Protein 8D09 (pdb70)

Structure (mmCIF, N/CA/C/O backbone):
data_8D09
#
_entry.id   8D09
#
_cell.length_a   52.829
_cell.length_b   77.894
_cell.length_c   52.798
_cell.angle_alpha   90.000
_cell.angle_beta   90.000
_cell.angle_gamma   90.000
#
_symmetry.space_group_name_H-M   'C 2 2 21'
#
loop_
_entity.id
_entity.type
_entity.pdbx_description
1 polymer HALC4_136
2 water water
#
loop_
_atom_site.group_PDB
_atom_site.id
_atom_site.type_symbol
_atom_site.label_atom_id
_atom_site.label_alt_id
_atom_site.label_comp_id
_atom_site.label_asym_id
_atom_site.label_entity_id
_atom_site.label_seq_id
_atom_site.pdbx_PDB_ins_code
_atom_site.Cartn_x
_atom_site.Cartn_y
_atom_site.Cartn_z
_atom_site.occupancy
_atom_site.B_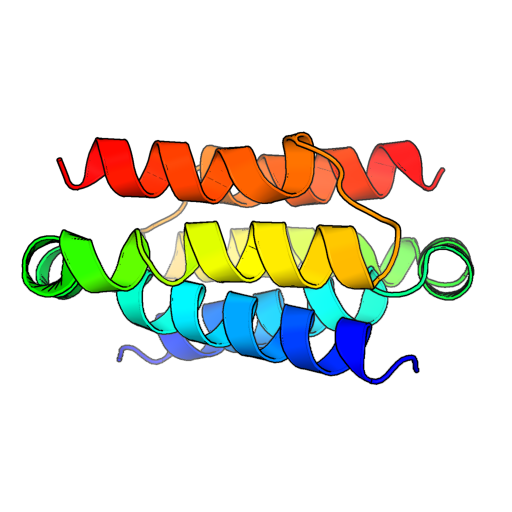iso_or_equiv
_atom_site.auth_seq_id
_atom_site.auth_comp_id
_atom_site.auth_asym_id
_atom_site.auth_atom_id
_atom_site.pdbx_PDB_model_num
ATOM 1 N N . MET A 1 4 ? 10.04211 34.16697 2.39629 1.000 66.53000 4 MET A N 1
ATOM 2 C CA . MET A 1 4 ? 8.80491 34.85491 2.83182 1.000 56.02000 4 MET A CA 1
ATOM 3 C C . MET A 1 4 ? 7.73254 34.87335 1.72722 1.000 51.35000 4 MET A C 1
ATOM 4 O O . MET A 1 4 ? 6.54036 34.76733 2.02851 1.000 52.74000 4 MET A O 1
ATOM 9 N N . SER A 1 5 ? 8.14426 35.02174 0.47150 1.000 46.38000 5 SER A N 1
ATOM 10 C CA A SER A 1 5 ? 7.17988 35.22316 -0.60197 0.410 42.53000 5 SER A CA 1
ATOM 11 C CA B SER A 1 5 ? 7.18088 35.22017 -0.60797 0.590 42.60000 5 SER A CA 1
ATOM 12 C C . SER A 1 5 ? 6.29287 33.99427 -0.73989 1.000 41.79000 5 SER A C 1
ATOM 13 O O . SER A 1 5 ? 6.77470 32.86918 -0.56699 1.000 35.07000 5 SER A O 1
ATOM 18 N N . PRO A 1 6 ? 4.99605 34.16546 -1.04256 1.000 39.46000 6 PRO A N 1
ATOM 19 C CA . PRO A 1 6 ? 4.13007 32.98157 -1.20644 1.000 36.43000 6 PRO A CA 1
ATOM 20 C C . PRO A 1 6 ? 4.64161 32.03189 -2.27547 1.000 35.49000 6 PRO A C 1
ATOM 21 O O . PRO A 1 6 ? 4.55143 30.80484 -2.11194 1.000 32.87000 6 PRO A O 1
ATOM 25 N N . TYR A 1 7 ? 5.16727 32.57323 -3.38200 1.000 33.37000 7 TYR A N 1
ATOM 26 C CA . TYR A 1 7 ? 5.77778 31.70253 -4.39794 1.000 29.80000 7 TYR A CA 1
ATOM 27 C C . TYR A 1 7 ? 6.97040 30.92925 -3.81453 1.000 32.84000 7 TYR A C 1
ATOM 28 O O . TYR A 1 7 ? 7.17950 29.74934 -4.12681 1.000 29.12000 7 TYR A O 1
ATOM 37 N N . LYS A 1 8 ? 7.75695 31.55291 -2.93388 1.000 33.42000 8 LYS A N 1
ATOM 38 C CA . LYS A 1 8 ? 8.87257 30.80964 -2.34950 1.000 31.92000 8 LYS A CA 1
ATOM 39 C C . LYS A 1 8 ? 8.38201 29.63038 -1.49817 1.000 29.67000 8 LYS A C 1
ATOM 40 O O . LYS A 1 8 ? 8.98594 28.54835 -1.51419 1.000 29.69000 8 LYS A O 1
ATOM 46 N N . LYS A 1 9 ? 7.27760 29.82321 -0.75373 1.000 31.06000 9 LYS A N 1
ATOM 47 C CA . LYS A 1 9 ? 6.70410 28.70299 0.00358 1.000 26.98000 9 LYS A CA 1
ATOM 48 C C . LYS A 1 9 ? 6.23656 27.61034 -0.94005 1.000 29.81000 9 LYS A C 1
ATOM 49 O O . LYS A 1 9 ? 6.42032 26.41723 -0.66635 1.000 26.99000 9 LYS A O 1
ATOM 55 N N . ALA A 1 10 ? 5.61622 28.00576 -2.06527 1.000 27.56000 10 ALA A N 1
ATOM 56 C CA . ALA A 1 10 ? 5.15669 26.97811 -3.02788 1.000 25.54000 10 ALA A CA 1
ATOM 57 C C . ALA A 1 10 ? 6.31601 26.23425 -3.68247 1.000 27.74000 10 ALA A C 1
ATOM 58 O O . ALA A 1 10 ? 6.22412 25.02937 -4.00893 1.000 23.35000 10 ALA A O 1
ATOM 60 N N . ILE A 1 11 ? 7.42318 26.93125 -3.90361 1.000 25.04000 11 ILE A N 1
ATOM 61 C CA . ILE A 1 11 ? 8.63941 26.26333 -4.38215 1.000 23.41000 11 ILE A CA 1
ATOM 62 C C . ILE A 1 11 ? 9.12777 25.23496 -3.37422 1.000 25.35000 11 ILE A C 1
ATOM 63 O O . ILE A 1 11 ? 9.46790 24.09306 -3.73041 1.000 26.86000 11 ILE A O 1
ATOM 68 N N . GLU A 1 12 ? 9.16808 25.60853 -2.09707 1.000 26.03000 12 GLU A N 1
ATOM 69 C CA . GLU A 1 12 ? 9.66244 24.66116 -1.08711 1.000 25.73000 12 GLU A CA 1
ATOM 70 C C . GLU A 1 12 ? 8.76629 23.41618 -0.96903 1.000 24.72000 12 GLU A C 1
ATOM 71 O O . GLU A 1 12 ? 9.24413 22.24810 -0.82215 1.000 24.17000 12 GLU A O 1
ATOM 77 N N . ILE A 1 13 ? 7.46235 23.62929 -1.04269 1.000 23.47000 13 ILE A N 1
ATOM 78 C CA . ILE A 1 13 ? 6.49227 22.52136 -1.04061 1.000 22.57000 13 ILE A CA 1
ATOM 79 C C . ILE A 1 13 ? 6.69789 21.60674 -2.23580 1.000 20.57000 13 ILE A C 1
ATOM 80 O O . ILE A 1 13 ? 6.76273 20.36869 -2.10618 1.000 24.96000 13 ILE A O 1
ATOM 85 N N . THR A 1 14 ? 6.82360 22.19013 -3.43054 1.000 21.38000 14 THR A N 1
ATOM 86 C CA . THR A 1 14 ? 7.00023 21.37053 -4.64171 1.000 22.12000 14 THR A CA 1
ATOM 87 C C . THR A 1 14 ? 8.32314 20.58742 -4.57923 1.000 23.84000 14 THR A C 1
ATOM 88 O O . THR A 1 14 ? 8.40729 19.40855 -4.98758 1.000 21.64000 14 THR A O 1
ATOM 92 N N . LYS A 1 15 ? 9.39889 21.19717 -4.06242 1.000 23.09000 15 LYS A N 1
ATOM 93 C CA . LYS A 1 15 ? 10.64378 20.42005 -3.94797 1.000 27.30000 15 LYS A CA 1
ATOM 94 C C . LYS A 1 15 ? 10.48912 19.30172 -2.92644 1.000 25.34000 15 LYS A C 1
ATOM 95 O O . LYS A 1 15 ? 11.04814 18.21474 -3.08648 1.000 26.07000 15 LYS A O 1
ATOM 101 N N . ARG A 1 16 ? 9.77153 19.56540 -1.83675 1.000 25.59000 16 ARG A N 1
ATOM 102 C CA . ARG A 1 16 ? 9.48991 18.49810 -0.87027 1.000 24.61000 16 ARG A CA 1
ATOM 103 C C . ARG A 1 16 ? 8.75519 17.33036 -1.50707 1.000 26.08000 16 ARG A C 1
ATOM 104 O O . ARG A 1 16 ? 9.10298 16.16326 -1.27427 1.000 24.19000 16 ARG A O 1
ATOM 112 N N . LEU A 1 17 ? 7.74568 17.62970 -2.32854 1.000 23.67000 17 LEU A N 1
ATOM 113 C CA . LEU A 1 17 ? 7.00299 16.58198 -3.01131 1.000 23.91000 17 LEU A CA 1
ATOM 114 C C . LEU A 1 17 ? 7.88649 15.81925 -3.99207 1.000 24.03000 17 LEU A C 1
ATOM 115 O O . LEU A 1 17 ? 7.79247 14.58229 -4.09854 1.000 26.06000 17 LEU A O 1
ATOM 120 N N . LEU A 1 18 ? 8.75994 16.52843 -4.70834 1.000 25.18000 18 LEU A N 1
ATOM 121 C CA . LEU A 1 18 ? 9.67441 15.82167 -5.60906 1.000 22.66000 18 LEU A CA 1
ATOM 122 C C . LEU A 1 18 ? 10.58689 14.86034 -4.80987 1.000 28.66000 18 LEU A C 1
ATOM 123 O O . LEU A 1 18 ? 10.77803 13.69346 -5.19615 1.000 26.50000 18 LEU A O 1
ATOM 128 N N . GLU A 1 19 ? 11.12928 15.31993 -3.66941 1.000 29.56000 19 GLU A N 1
ATOM 129 C CA . GLU A 1 19 ? 11.98776 14.43360 -2.86322 1.000 27.28000 19 GLU A CA 1
ATOM 130 C C . GLU A 1 19 ? 11.22741 13.22248 -2.37205 1.000 34.23000 19 GLU A C 1
ATOM 131 O O . GLU A 1 19 ? 11.80827 12.11241 -2.25710 1.000 31.91000 19 GLU A O 1
ATOM 137 N N . LEU A 1 20 ? 9.93522 13.41445 -2.01372 1.000 30.92000 20 LEU A N 1
ATOM 138 C CA . LEU A 1 20 ? 9.13490 12.26536 -1.59156 1.000 30.60000 20 LEU A CA 1
ATOM 139 C C . LEU A 1 20 ? 9.03547 11.25375 -2.72095 1.000 30.79000 20 LEU A C 1
ATOM 140 O O . LEU A 1 20 ? 9.26027 10.04166 -2.51223 1.000 30.01000 20 LEU A O 1
ATOM 145 N N . LEU A 1 21 ? 8.64118 11.71217 -3.91502 1.000 23.80000 21 LEU A N 1
ATOM 146 C CA . LEU A 1 21 ? 8.42572 10.74755 -5.00146 1.000 26.08000 21 LEU A CA 1
ATOM 147 C C . LEU A 1 21 ? 9.74698 10.15064 -5.51892 1.000 30.11000 21 LEU A C 1
ATOM 148 O O . LEU A 1 21 ? 9.73227 9.09085 -6.16428 1.000 29.50000 21 LEU A O 1
ATOM 153 N N . LEU A 1 22 ? 10.88492 10.84350 -5.34504 1.000 25.60000 22 LEU A N 1
ATOM 154 C CA . LEU A 1 22 ? 12.14717 10.29358 -5.83752 1.000 32.27000 22 LEU A CA 1
ATOM 155 C C . LEU A 1 22 ? 12.89552 9.48118 -4.79137 1.000 40.23000 22 LEU A C 1
ATOM 156 O O . LEU A 1 22 ? 13.94966 8.90222 -5.09697 1.000 39.77000 22 LEU A O 1
ATOM 161 N N . SER A 1 23 ? 12.43682 9.49880 -3.54762 1.000 38.85000 23 SER A N 1
ATOM 162 C CA . SER A 1 23 ? 13.19817 8.87039 -2.47140 1.000 42.40000 23 SER A CA 1
ATOM 163 C C . SER A 1 23 ? 13.42424 7.39447 -2.75877 1.000 49.65000 23 SER A C 1
ATOM 164 O O . SER A 1 23 ? 14.47100 6.83528 -2.41236 1.000 47.53000 23 SER A O 1
ATOM 167 N N . ASN A 1 24 ? 12.43454 6.74374 -3.37054 1.000 45.66000 24 ASN A N 1
ATOM 168 C CA . ASN A 1 24 ? 12.45457 5.30281 -3.60101 1.000 56.85000 24 ASN A CA 1
ATOM 169 C C . ASN A 1 24 ? 12.54040 5.06331 -5.10005 1.000 50.47000 24 ASN A C 1
ATOM 170 O O . ASN A 1 24 ? 11.57882 5.37161 -5.81248 1.000 47.96000 24 ASN A O 1
ATOM 175 N N . PRO A 1 25 ? 13.62966 4.51542 -5.63161 1.000 48.35000 25 PRO A N 1
ATOM 176 C CA . PRO A 1 25 ? 13.67647 4.33090 -7.09065 1.000 47.02000 25 PRO A CA 1
ATOM 177 C C . PRO A 1 25 ? 12.49073 3.55916 -7.62558 1.000 49.61000 25 PRO A C 1
ATOM 178 O O . PRO A 1 25 ? 12.02637 3.81856 -8.74475 1.000 42.78000 25 PRO A O 1
ATOM 182 N N . GLU A 1 26 ? 11.96822 2.61393 -6.84819 1.000 50.17000 26 GLU A N 1
ATOM 183 C CA . GLU A 1 26 ? 10.87546 1.79518 -7.36008 1.000 50.69000 26 GLU A CA 1
ATOM 184 C C . GLU A 1 26 ? 9.58357 2.60630 -7.46254 1.000 46.52000 26 GLU A C 1
ATOM 185 O O . GLU A 1 26 ? 8.83511 2.47068 -8.44000 1.000 43.49000 26 GLU A O 1
ATOM 191 N N . LEU A 1 27 ? 9.32408 3.48499 -6.48739 1.000 46.05000 27 LEU A N 1
ATOM 192 C CA . LEU A 1 27 ? 8.13118 4.32810 -6.57178 1.000 43.71000 27 LEU A CA 1
ATOM 193 C C . LEU A 1 27 ? 8.28386 5.38645 -7.65634 1.000 38.52000 27 LEU A C 1
ATOM 194 O O . LEU A 1 27 ? 7.28924 5.75173 -8.28878 1.000 33.77000 27 LEU A O 1
ATOM 199 N N . ALA A 1 28 ? 9.51601 5.89144 -7.86148 1.000 35.93000 28 ALA A N 1
ATOM 200 C CA . ALA A 1 28 ? 9.79267 6.87077 -8.90599 1.000 38.89000 28 ALA A CA 1
ATOM 201 C C . ALA A 1 28 ? 9.56041 6.29225 -10.29632 1.000 39.37000 28 ALA A C 1
ATOM 202 O O . ALA A 1 28 ? 9.01795 6.96958 -11.16740 1.000 36.56000 28 ALA A O 1
ATOM 204 N N . LYS A 1 29 ? 9.97247 5.04830 -10.53950 1.000 37.57000 29 LYS A N 1
ATOM 205 C CA . LYS A 1 29 ? 9.66917 4.47276 -11.85386 1.000 39.54000 29 LYS A CA 1
ATOM 206 C C . LYS A 1 29 ? 8.16729 4.29894 -12.08277 1.000 36.79000 29 LYS A C 1
ATOM 207 O O . LYS A 1 29 ? 7.71494 4.28836 -13.23703 1.000 39.59000 29 LYS A O 1
ATOM 213 N N . LYS A 1 30 ? 7.36568 4.20563 -11.01225 1.000 36.31000 30 LYS A N 1
ATOM 214 C CA . LYS A 1 30 ? 5.91175 4.07678 -11.15312 1.000 35.33000 30 LYS A CA 1
ATOM 215 C C . LYS A 1 30 ? 5.19191 5.41487 -11.27808 1.000 36.09000 30 LYS A C 1
ATOM 216 O O . LYS A 1 30 ? 3.97702 5.42702 -11.48076 1.000 31.33000 30 LYS A O 1
ATOM 222 N N . ASN A 1 31 ? 5.89991 6.53178 -11.14930 1.000 33.42000 31 ASN A N 1
ATOM 223 C CA . ASN A 1 31 ? 5.28096 7.84979 -11.07321 1.000 32.07000 31 ASN A CA 1
ATOM 224 C C . ASN A 1 31 ? 6.08748 8.85301 -11.88142 1.000 31.87000 31 ASN A C 1
ATOM 225 O O . ASN A 1 31 ? 6.23134 10.02487 -11.49895 1.000 27.76000 31 ASN A O 1
ATOM 230 N N . LEU A 1 32 ? 6.63009 8.40536 -13.02426 1.000 30.36000 32 LEU A N 1
ATOM 231 C CA . LEU A 1 32 ? 7.46861 9.28057 -13.83750 1.000 28.06000 32 LEU A CA 1
ATOM 232 C C . LEU A 1 32 ? 6.72297 10.51179 -14.33051 1.000 26.65000 32 LEU A C 1
ATOM 233 O O . LEU A 1 32 ? 7.30409 11.60678 -14.41381 1.000 28.53000 32 LEU A O 1
ATOM 238 N N . GLY A 1 33 ? 5.47219 10.33501 -14.73327 1.000 27.64000 33 GLY A N 1
ATOM 239 C CA . GLY A 1 33 ? 4.72556 11.46623 -15.26631 1.000 29.42000 33 GLY A CA 1
ATOM 240 C C . GLY A 1 33 ? 4.44601 12.47089 -14.17013 1.000 27.24000 33 GLY A C 1
ATOM 241 O O . GLY A 1 33 ? 4.43822 13.70596 -14.39773 1.000 25.14000 33 GLY A O 1
ATOM 242 N N . GLY A 1 34 ? 4.21929 11.97949 -12.95643 1.000 26.63000 34 GLY A N 1
ATOM 243 C CA . GLY A 1 34 ? 4.03072 12.92513 -11.83622 1.000 36.05000 34 GLY A CA 1
ATOM 244 C C . GLY A 1 34 ? 5.28857 13.70792 -11.46124 1.000 26.28000 34 GLY A C 1
ATOM 245 O O . GLY A 1 34 ? 5.23246 14.91382 -11.13787 1.000 26.21000 34 GLY A O 1
ATOM 246 N N . ILE A 1 35 ? 6.44449 13.02783 -11.41182 1.000 21.64000 35 ILE A 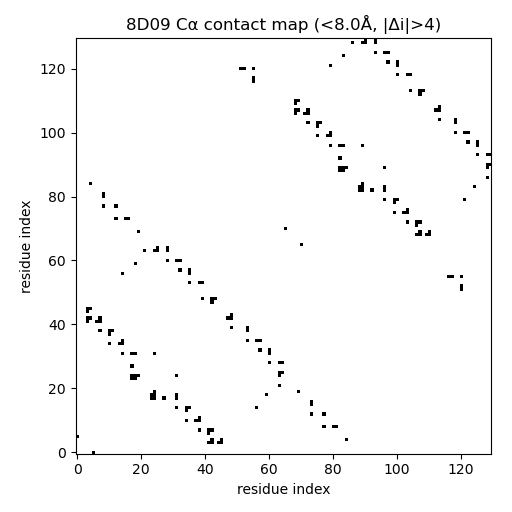N 1
ATOM 247 C CA . ILE A 1 35 ? 7.72243 13.72368 -11.22087 1.000 21.94000 35 ILE A CA 1
ATOM 248 C C . ILE A 1 35 ? 7.92513 14.76004 -12.32841 1.000 22.61000 35 ILE A C 1
ATOM 249 O O . ILE A 1 35 ? 8.37206 15.90592 -12.07277 1.000 24.50000 35 ILE A O 1
ATOM 254 N N . ALA A 1 36 ? 7.60280 14.39148 -13.57371 1.000 21.07000 36 ALA A N 1
ATOM 255 C CA . ALA A 1 36 ? 7.84148 15.37582 -14.65525 1.000 20.15000 36 ALA A CA 1
ATOM 256 C C . ALA A 1 36 ? 6.94245 16.57182 -14.45735 1.000 21.83000 36 ALA A C 1
ATOM 257 O O . ALA A 1 36 ? 7.34367 17.71688 -14.72474 1.000 21.19000 36 ALA A O 1
ATOM 259 N N . THR A 1 37 ? 5.67124 16.33779 -14.11815 1.000 21.23000 37 THR A N 1
ATOM 260 C CA A THR A 1 37 ? 4.75724 17.47580 -13.98528 0.480 20.90000 37 THR A CA 1
ATOM 261 C CA B THR A 1 37 ? 4.75825 17.47881 -13.99628 0.520 21.34000 37 THR A CA 1
ATOM 262 C C . THR A 1 37 ? 5.15865 18.37039 -12.83376 1.000 23.34000 37 THR A C 1
ATOM 263 O O . THR A 1 37 ? 5.08681 19.59044 -12.96839 1.000 22.69000 37 THR A O 1
ATOM 270 N N . LEU A 1 38 ? 5.68699 17.78799 -11.73965 1.000 20.44000 38 LEU A N 1
ATOM 271 C CA . LEU A 1 38 ? 6.23143 18.57859 -10.64008 1.000 20.69000 38 LEU A CA 1
ATOM 272 C C . LEU A 1 38 ? 7.44273 19.38665 -11.07213 1.000 18.57000 38 LEU A C 1
ATOM 273 O O . LEU A 1 38 ? 7.58357 20.54250 -10.65166 1.000 22.09000 38 LEU A O 1
ATOM 278 N N . ILE A 1 39 ? 8.33417 18.82188 -11.92581 1.000 17.79000 39 ILE A N 1
ATOM 279 C CA . ILE A 1 39 ? 9.46448 19.63996 -12.38790 1.000 22.82000 39 ILE A CA 1
ATOM 280 C C . ILE A 1 39 ? 8.95104 20.81228 -13.23980 1.000 20.94000 39 ILE A C 1
ATOM 281 O O . ILE A 1 39 ? 9.37202 22.00019 -13.06217 1.000 19.50000 39 ILE A O 1
ATOM 286 N N . SER A 1 40 ? 7.98755 20.53165 -14.16244 1.000 20.02000 40 SER A N 1
ATOM 287 C CA . SER A 1 40 ? 7.37603 21.67993 -14.88940 1.000 22.08000 40 SER A CA 1
ATOM 288 C C . SER A 1 40 ? 6.80157 22.75065 -13.93736 1.000 23.02000 40 SER A C 1
ATOM 289 O O . SER A 1 40 ? 7.09472 23.96368 -14.06979 1.000 24.08000 40 SER A O 1
ATOM 292 N N . LEU A 1 41 ? 6.00798 22.32037 -12.94196 1.000 19.31000 41 LEU A N 1
ATOM 293 C CA . LEU A 1 41 ? 5.43850 23.27409 -11.97896 1.000 20.13000 41 LEU A CA 1
ATOM 294 C C . LEU A 1 41 ? 6.49312 24.04876 -11.21710 1.000 24.06000 41 LEU A C 1
ATOM 295 O O . LEU A 1 41 ? 6.32205 25.24069 -10.95480 1.000 24.28000 41 LEU A O 1
ATOM 300 N N . LEU A 1 42 ? 7.54682 23.38454 -10.76673 1.000 22.81000 42 LEU A N 1
ATOM 301 C CA . LEU A 1 42 ? 8.66450 24.07525 -10.11787 1.000 22.27000 42 LEU A CA 1
ATOM 302 C C . LEU A 1 42 ? 9.21008 25.17651 -11.00919 1.000 26.25000 42 LEU A C 1
ATOM 303 O O . LEU A 1 42 ? 9.43590 26.31835 -10.56168 1.000 25.24000 42 LEU A O 1
ATOM 308 N N . ALA A 1 43 ? 9.36478 24.88393 -12.28920 1.000 23.47000 43 ALA A N 1
ATOM 309 C CA . ALA A 1 43 ? 9.82137 25.91821 -13.21360 1.000 25.63000 43 ALA A CA 1
ATOM 310 C C . ALA A 1 43 ? 8.80054 27.04433 -13.38280 1.000 24.72000 43 ALA A C 1
ATOM 311 O O . ALA A 1 43 ? 9.16763 28.23631 -13.39419 1.000 27.47000 43 ALA A O 1
ATOM 313 N N . LEU A 1 44 ? 7.52762 26.71048 -13.56363 1.000 23.81000 44 LEU A N 1
ATOM 314 C CA . LEU A 1 44 ? 6.46875 27.73859 -13.67688 1.000 22.26000 44 LEU A CA 1
ATOM 315 C C . LEU A 1 44 ? 6.43812 28.65318 -12.45059 1.000 26.34000 44 LEU A C 1
ATOM 316 O O . LEU A 1 44 ? 6.44526 29.90121 -12.55317 1.000 27.32000 44 LEU A O 1
ATOM 321 N N . ILE A 1 45 ? 6.39542 28.04779 -11.27082 1.000 24.64000 45 ILE A N 1
ATOM 322 C CA . ILE A 1 45 ? 6.29778 28.83239 -10.05361 1.000 27.94000 45 ILE A CA 1
ATOM 323 C C . ILE A 1 45 ? 7.53175 29.71125 -9.90262 1.000 26.28000 45 ILE A C 1
ATOM 324 O O . ILE A 1 45 ? 7.45754 30.83408 -9.38029 1.000 30.45000 45 ILE A O 1
ATOM 329 N N . SER A 1 46 ? 8.69593 29.18930 -10.28314 1.000 25.18000 46 SER A N 1
ATOM 330 C CA . SER A 1 46 ? 9.92594 29.97119 -10.19318 1.000 26.76000 46 SER A CA 1
ATOM 331 C C . SER A 1 46 ? 9.86854 31.18350 -11.11081 1.000 30.49000 46 SER A C 1
ATOM 332 O O . SER A 1 46 ? 10.35642 32.27436 -10.77017 1.000 33.03000 46 SER A O 1
ATOM 335 N N . ALA A 1 47 ? 9.33719 30.98594 -12.30318 1.000 26.44000 47 ALA A N 1
ATOM 336 C CA . ALA A 1 47 ? 9.17980 32.09126 -13.24790 1.000 32.54000 47 ALA A CA 1
ATOM 337 C C . ALA A 1 47 ? 8.16860 33.12417 -12.76212 1.000 35.85000 47 ALA A C 1
ATOM 338 O O . ALA A 1 47 ? 8.31084 34.32326 -13.05064 1.000 34.51000 47 ALA A O 1
ATOM 340 N N . LEU A 1 48 ? 7.10919 32.67702 -12.09487 1.000 30.64000 48 LEU A N 1
ATOM 341 C CA . LEU A 1 48 ? 6.18390 33.62587 -11.46807 1.000 33.16000 48 LEU A CA 1
ATOM 342 C C . LEU A 1 48 ? 6.87032 34.41345 -10.34642 1.000 34.29000 48 LEU A C 1
ATOM 343 O O . LEU A 1 48 ? 6.55727 35.59439 -10.12720 1.000 35.90000 48 LEU A O 1
ATOM 348 N N . ASP A 1 49 ? 7.77586 33.78514 -9.61312 1.000 35.89000 49 ASP A N 1
ATOM 349 C CA . ASP A 1 49 ? 8.50330 34.44073 -8.53149 1.000 34.22000 49 ASP A CA 1
ATOM 350 C C . ASP A 1 49 ? 9.63165 35.32283 -9.05156 1.000 41.20000 49 ASP A C 1
ATOM 351 O O . ASP A 1 49 ? 10.26924 35.99552 -8.24397 1.000 41.41000 49 ASP A O 1
ATOM 356 N N . GLY A 1 50 ? 9.90439 35.29725 -10.36041 1.000 36.97000 50 GLY A N 1
ATOM 357 C CA . GLY A 1 50 ? 10.93779 36.08839 -10.98057 1.000 44.96000 50 GLY A CA 1
ATOM 358 C C . GLY A 1 50 ? 12.28578 35.40732 -11.04703 1.000 50.21000 50 GLY A C 1
ATOM 359 O O . GLY A 1 50 ? 13.12027 35.79454 -11.87343 1.000 62.83000 50 GLY A O 1
ATOM 360 N N . THR A 1 51 ? 12.51123 34.40902 -10.18724 1.000 50.07000 51 THR A N 1
ATOM 361 C CA . THR A 1 51 ? 13.79808 33.76487 -9.99173 1.000 57.15000 51 THR A CA 1
ATOM 362 C C . THR A 1 51 ? 13.75731 32.35306 -10.56523 1.000 44.34000 51 THR A C 1
ATOM 363 O O . THR A 1 51 ? 13.33186 31.42086 -9.87678 1.000 62.61000 51 THR A O 1
ATOM 367 N N . LEU A 1 52 ? 14.22299 32.16844 -11.79702 1.000 44.49000 52 LEU A N 1
ATOM 368 C CA . LEU A 1 52 ? 14.42217 30.80459 -12.28337 1.000 42.19000 52 LEU A CA 1
ATOM 369 C C . LEU A 1 52 ? 15.87938 30.64762 -12.66860 1.000 44.58000 52 LEU A C 1
ATOM 370 O O . LEU A 1 52 ? 16.32198 31.21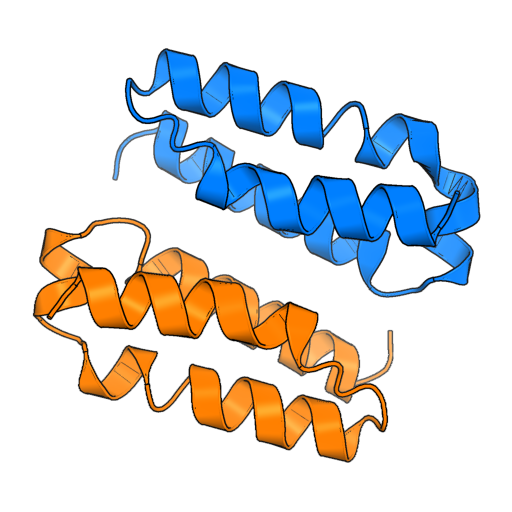993 -13.66416 1.000 45.18000 52 LEU A O 1
ATOM 375 N N . ASP A 1 53 ? 16.61090 29.83832 -11.91246 1.000 41.30000 53 ASP A N 1
ATOM 376 C CA . ASP A 1 53 ? 17.96808 29.44635 -12.27282 1.000 44.92000 53 ASP A CA 1
ATOM 377 C C . ASP A 1 53 ? 17.92626 28.00852 -12.77233 1.000 44.38000 53 ASP A C 1
ATOM 378 O O . ASP A 1 53 ? 17.57777 27.11529 -12.01282 1.000 42.25000 53 ASP A O 1
ATOM 383 N N . GLU A 1 54 ? 18.28496 27.79592 -14.04320 1.000 46.84000 54 GLU A N 1
ATOM 384 C CA . GLU A 1 54 ? 18.26817 26.43310 -14.57566 1.000 50.34000 54 GLU A CA 1
ATOM 385 C C . GLU A 1 54 ? 18.95357 25.44974 -13.62360 1.000 48.03000 54 GLU A C 1
ATOM 386 O O . GLU A 1 54 ? 18.57045 24.27574 -13.53921 1.000 43.53000 54 GLU A O 1
ATOM 392 N N . LYS A 1 55 ? 20.03422 25.88844 -12.95285 1.000 48.65000 55 LYS A N 1
ATOM 393 C CA . LYS A 1 55 ? 20.80968 24.98810 -12.09171 1.000 51.92000 55 LYS A CA 1
ATOM 394 C C . LYS A 1 55 ? 19.98599 24.45077 -10.93836 1.000 48.15000 55 LYS A C 1
ATOM 395 O O . LYS A 1 55 ? 20.40158 23.45954 -10.32045 1.000 44.46000 55 LYS A O 1
ATOM 401 N N . ASP A 1 56 ? 18.85484 25.09373 -10.60478 1.000 47.62000 56 ASP A N 1
ATOM 402 C CA . ASP A 1 56 ? 17.95522 24.62644 -9.55744 1.000 45.58000 56 ASP A CA 1
ATOM 403 C C . ASP A 1 56 ? 17.00542 23.54167 -10.04334 1.000 40.67000 56 ASP A C 1
ATOM 404 O O . ASP A 1 56 ? 16.31691 22.91444 -9.21494 1.000 41.98000 56 ASP A O 1
ATOM 409 N N . ILE A 1 57 ? 16.87615 23.37612 -11.35747 1.000 36.43000 57 ILE A N 1
ATOM 410 C CA . ILE A 1 57 ? 15.95541 22.38437 -11.92232 1.000 29.81000 57 ILE A CA 1
ATOM 411 C C . ILE A 1 57 ? 16.69259 21.13948 -12.39732 1.000 32.50000 57 ILE A C 1
ATOM 412 O O . ILE A 1 57 ? 16.17844 20.01347 -12.27099 1.000 29.16000 57 ILE A O 1
ATOM 417 N N . GLU A 1 58 ? 17.87594 21.34660 -12.98259 1.000 31.69000 58 GLU A N 1
ATOM 418 C CA . GLU A 1 58 ? 18.58725 20.26478 -13.66755 1.000 28.34000 58 GLU A CA 1
ATOM 419 C C . GLU A 1 58 ? 18.80868 19.03047 -12.80884 1.000 30.01000 58 GLU A C 1
ATOM 420 O O . GLU A 1 58 ? 18.55589 17.91466 -13.31035 1.000 29.53000 58 GLU A O 1
ATOM 426 N N . PRO A 1 59 ? 19.16197 19.13802 -11.52760 1.000 31.10000 59 PRO A N 1
ATOM 427 C CA . PRO A 1 59 ? 19.35844 17.90174 -10.72990 1.000 28.75000 59 PRO A CA 1
ATOM 428 C C . PRO A 1 59 ? 18.15740 16.97484 -10.78589 1.000 27.53000 59 PRO A C 1
ATOM 429 O O . PRO A 1 59 ? 18.32743 15.75089 -10.97120 1.000 32.53000 59 PRO A O 1
ATOM 433 N N . TYR A 1 60 ? 16.93339 17.54389 -10.69039 1.000 24.69000 60 TYR A N 1
ATOM 434 C CA . TYR A 1 60 ? 15.71437 16.73999 -10.74835 1.000 23.00000 60 TYR A CA 1
ATOM 435 C C . TYR A 1 60 ? 15.51509 16.10946 -12.11067 1.000 25.56000 60 TYR A C 1
ATOM 436 O O . TYR A 1 60 ? 15.05208 14.95553 -12.21932 1.000 27.23000 60 TYR A O 1
ATOM 445 N N . ILE A 1 61 ? 15.85974 16.86179 -13.17422 1.000 24.70000 61 ILE A N 1
ATOM 446 C CA . ILE A 1 61 ? 15.72546 16.31525 -14.50648 1.000 26.50000 61 ILE A CA 1
ATOM 447 C C . ILE A 1 61 ? 16.67947 15.13224 -14.66334 1.000 29.18000 61 ILE A C 1
ATOM 448 O O . ILE A 1 61 ? 16.28067 14.04742 -15.13993 1.000 29.09000 61 ILE A O 1
ATOM 453 N N . LYS A 1 62 ? 17.92620 15.26599 -14.17359 1.000 27.65000 62 LYS A N 1
ATOM 454 C CA . LYS A 1 62 ? 18.81322 14.10599 -14.34948 1.000 30.96000 62 LYS A CA 1
ATOM 455 C C . LYS A 1 62 ? 18.31167 12.93474 -13.50516 1.000 35.07000 62 LYS A C 1
ATOM 456 O O . LYS A 1 62 ? 18.34585 11.77589 -13.96352 1.000 34.33000 62 LYS A O 1
ATOM 462 N N . LYS A 1 63 ? 17.75002 13.20838 -12.32138 1.000 32.84000 63 LYS A N 1
ATOM 463 C CA . LYS A 1 63 ? 17.23549 12.10115 -11.51804 1.000 32.73000 63 LYS A CA 1
ATOM 464 C C . LYS A 1 63 ? 16.09087 11.40347 -12.26492 1.000 35.96000 63 LYS A C 1
ATOM 465 O O . LYS A 1 63 ? 16.02582 10.16550 -12.33037 1.000 37.36000 63 LYS A O 1
ATOM 471 N N . LEU A 1 64 ? 15.20727 12.19174 -12.89216 1.000 32.01000 64 LEU A N 1
ATOM 472 C CA . LEU A 1 64 ? 14.14070 11.60909 -13.71295 1.000 31.64000 64 LEU A CA 1
ATOM 473 C C . LEU A 1 64 ? 14.72027 10.74742 -14.82491 1.000 33.89000 64 LEU A C 1
ATOM 474 O O . LEU A 1 64 ? 14.26531 9.60852 -15.04255 1.000 36.81000 64 LEU A O 1
ATOM 479 N N . GLU A 1 65 ? 15.73171 11.27959 -15.53817 1.000 35.86000 65 GLU A N 1
ATOM 480 C CA . GLU A 1 65 ? 16.30328 10.51593 -16.64710 1.000 36.98000 65 GLU A CA 1
ATOM 481 C C . GLU A 1 65 ? 16.86790 9.19772 -16.13022 1.000 40.73000 65 GLU A C 1
ATOM 482 O O . GLU A 1 65 ? 16.84924 8.18396 -16.84357 1.000 43.94000 65 GLU A O 1
ATOM 488 N N . GLU A 1 66 ? 17.35620 9.20026 -14.88095 1.000 41.57000 66 GLU A N 1
ATOM 489 C CA . GLU A 1 66 ? 17.90878 7.98303 -14.28804 1.000 47.47000 66 GLU A CA 1
ATOM 490 C C . GLU A 1 66 ? 16.82765 6.91707 -14.18301 1.000 45.78000 66 GLU A C 1
ATOM 491 O O . GLU A 1 66 ? 17.04876 5.75017 -14.52527 1.000 49.74000 66 GLU A O 1
ATOM 497 N N . SER A 1 67 ? 15.63142 7.30799 -13.72155 1.000 44.05000 67 SER A N 1
ATOM 498 C CA . SER A 1 67 ? 14.52227 6.36602 -13.57649 1.000 45.39000 67 SER A CA 1
ATOM 499 C C . SER A 1 67 ? 13.86700 6.03650 -14.90597 1.000 49.89000 67 SER A C 1
ATOM 500 O O . SER A 1 67 ? 13.03996 5.12457 -14.95075 1.000 52.75000 67 SER A O 1
ATOM 503 N N . LEU A 1 68 ? 14.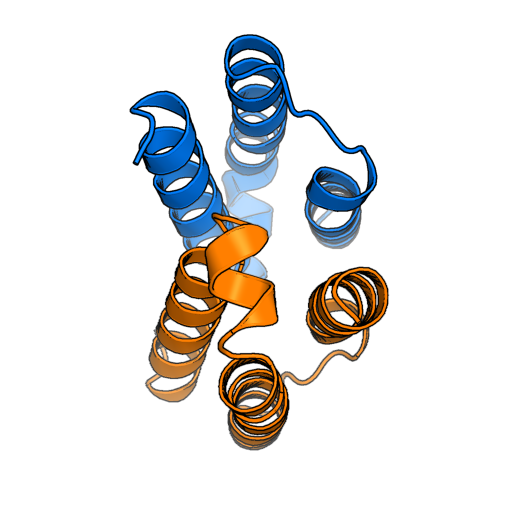22765 6.75084 -15.96953 1.000 44.28000 68 LEU A N 1
ATOM 504 C CA . LEU A 1 68 ? 13.91942 6.46933 -17.38080 1.000 52.32000 68 LEU A CA 1
ATOM 505 C C . LEU A 1 68 ? 12.66472 7.20656 -17.82026 1.000 59.20000 68 LEU A C 1
ATOM 506 O O . LEU A 1 68 ? 12.73503 8.35370 -18.23684 1.000 51.64000 68 LEU A O 1
ATOM 511 N N . MET B 1 4 ? 9.56424 3.66151 4.12836 1.000 74.12000 4 MET B N 1
ATOM 512 C CA . MET B 1 4 ? 10.34275 4.82469 4.52978 1.000 63.95000 4 MET B CA 1
ATOM 513 C C . MET B 1 4 ? 11.29325 4.47591 5.63928 1.000 52.12000 4 MET B C 1
ATOM 514 O O . MET B 1 4 ? 10.93765 4.49982 6.77309 1.000 57.32000 4 MET B O 1
ATOM 519 N N . SER B 1 5 ? 12.51351 4.14720 5.30392 1.000 50.41000 5 SER B N 1
ATOM 520 C CA . SER B 1 5 ? 13.48406 3.79443 6.32442 1.000 44.98000 5 SER B CA 1
ATOM 521 C C . SER B 1 5 ? 13.79632 5.02449 7.16360 1.000 41.10000 5 SER B C 1
ATOM 522 O O . SER B 1 5 ? 13.66430 6.15747 6.68854 1.000 38.73000 5 SER B O 1
ATOM 525 N N . PRO B 1 6 ? 14.14470 4.83557 8.43978 1.000 43.31000 6 PRO B N 1
ATOM 526 C CA . PRO B 1 6 ? 14.44997 6.01163 9.27695 1.000 38.46000 6 PRO B CA 1
ATOM 527 C C . PRO B 1 6 ? 15.50007 6.92689 8.68251 1.000 36.02000 6 PRO B C 1
ATOM 528 O O . PRO B 1 6 ? 15.38369 8.15386 8.83946 1.000 30.55000 6 PRO B O 1
ATOM 532 N N . TYR B 1 7 ? 16.55153 6.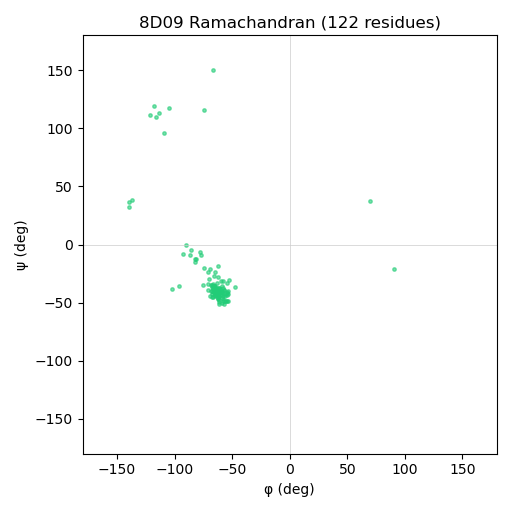36015 8.07206 1.000 34.66000 7 TYR B N 1
ATOM 533 C CA . TYR B 1 7 ? 17.58064 7.19740 7.46661 1.000 29.86000 7 TYR B CA 1
ATOM 534 C C . TYR B 1 7 ? 16.99106 7.99026 6.30930 1.000 34.20000 7 TYR B C 1
ATOM 535 O O . TYR B 1 7 ? 17.31988 9.16434 6.12649 1.000 28.18000 7 TYR B O 1
ATOM 544 N N . LYS B 1 8 ? 16.10462 7.37706 5.52083 1.000 31.87000 8 LYS B N 1
ATOM 545 C CA . LYS B 1 8 ? 15.48204 8.09492 4.40451 1.000 31.75000 8 LYS B CA 1
ATOM 546 C C . LYS B 1 8 ? 14.65549 9.28672 4.91808 1.000 29.11000 8 LYS B C 1
ATOM 547 O O . LYS B 1 8 ? 14.72252 10.39674 4.34113 1.000 29.30000 8 LYS B O 1
ATOM 553 N N . LYS B 1 9 ? 13.93393 9.10354 6.05370 1.000 29.46000 9 LYS B N 1
ATOM 554 C CA . LYS B 1 9 ? 13.19535 10.23236 6.64332 1.000 29.69000 9 LYS B CA 1
ATOM 555 C C . LYS B 1 9 ? 14.15287 11.33458 7.06284 1.000 29.45000 9 LYS B C 1
ATOM 556 O O . LYS B 1 9 ? 13.85867 12.53151 6.89069 1.000 26.96000 9 LYS B O 1
ATOM 562 N N . ALA B 1 10 ? 15.30664 10.94285 7.66744 1.000 24.52000 10 ALA B N 1
ATOM 563 C CA . ALA B 1 10 ? 16.29017 11.94708 8.10497 1.000 21.65000 10 ALA B CA 1
ATOM 564 C C . ALA B 1 10 ? 16.89262 12.67824 6.92429 1.000 26.69000 10 ALA B C 1
ATOM 565 O O . ALA B 1 10 ? 17.16430 13.88730 6.99044 1.000 24.28000 10 ALA B O 1
ATOM 567 N N . ILE B 1 11 ? 17.09837 11.97729 5.80939 1.000 25.81000 11 ILE B N 1
ATOM 568 C CA . ILE B 1 11 ? 17.56786 12.65342 4.58764 1.000 21.10000 11 ILE B CA 1
ATOM 569 C C . ILE B 1 11 ? 16.54786 13.67918 4.12312 1.000 24.35000 11 ILE B C 1
ATOM 570 O O . ILE B 1 11 ? 16.90582 14.78627 3.68631 1.000 28.00000 11 ILE B O 1
ATOM 575 N N . GLU B 1 12 ? 15.27897 13.29287 4.08145 1.000 24.51000 12 GLU B N 1
ATOM 576 C CA . GLU B 1 12 ? 14.28199 14.25264 3.60193 1.000 25.85000 12 GLU B CA 1
ATOM 577 C C . GLU B 1 12 ? 14.21423 15.48662 4.48390 1.000 25.94000 12 GLU B C 1
ATOM 578 O O . GLU B 1 12 ? 14.08422 16.63559 3.98284 1.000 24.33000 12 GLU B O 1
ATOM 584 N N . ILE B 1 13 ? 14.23059 15.27961 5.79991 1.000 23.87000 13 ILE B N 1
ATOM 585 C CA . ILE B 1 13 ? 14.24283 16.40361 6.73993 1.000 21.71000 13 ILE B CA 1
ATOM 586 C C . ILE B 1 13 ? 15.45075 17.29890 6.48457 1.000 20.87000 13 ILE B C 1
ATOM 587 O O . ILE B 1 13 ? 15.33448 18.53387 6.42552 1.000 24.30000 13 ILE B O 1
ATOM 592 N N . THR B 1 14 ? 16.65095 16.71218 6.36420 1.000 21.53000 14 THR B N 1
ATOM 593 C CA . THR B 1 14 ? 17.86783 17.53847 6.21884 1.000 18.84000 14 THR B CA 1
ATOM 594 C C . THR B 1 14 ? 17.81033 18.32647 4.90782 1.000 22.88000 14 THR B C 1
ATOM 595 O O . THR B 1 14 ? 18.19908 19.51057 4.84703 1.000 21.32000 14 THR B O 1
ATOM 599 N N . LYS B 1 15 ? 17.27904 17.70135 3.83953 1.000 23.62000 15 LYS B N 1
ATOM 600 C CA . LY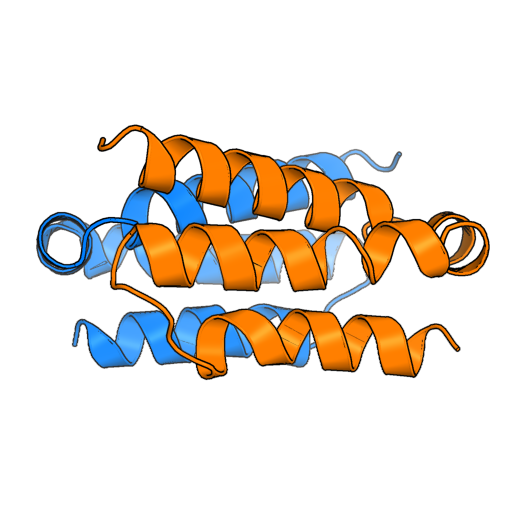S B 1 15 ? 17.10953 18.44132 2.58445 1.000 27.19000 15 LYS B CA 1
ATOM 601 C C . LYS B 1 15 ? 16.09119 19.55108 2.71492 1.000 24.73000 15 LYS B C 1
ATOM 602 O O . LYS B 1 15 ? 16.28922 20.63613 2.16604 1.000 25.89000 15 LYS B O 1
ATOM 608 N N . ARG B 1 16 ? 14.97788 19.30081 3.42134 1.000 26.21000 16 ARG B N 1
ATOM 609 C CA . ARG B 1 16 ? 14.04647 20.39858 3.70986 1.000 24.61000 16 ARG B CA 1
ATOM 610 C C . ARG B 1 16 ? 14.74681 21.55474 4.43323 1.000 24.93000 16 ARG B C 1
ATOM 611 O O . ARG B 1 16 ? 14.48267 22.74868 4.16310 1.000 24.27000 16 ARG B O 1
ATOM 619 N N . LEU B 1 17 ? 15.60238 21.22594 5.40968 1.000 22.95000 17 LEU B N 1
ATOM 620 C CA . LEU B 1 17 ? 16.26572 22.28709 6.18404 1.000 26.20000 17 LEU B CA 1
ATOM 621 C C . LEU B 1 17 ? 17.22798 23.08133 5.31755 1.000 27.38000 17 LEU B C 1
ATOM 622 O O . LEU B 1 17 ? 17.28664 24.31834 5.41559 1.000 25.58000 17 LEU B O 1
ATOM 627 N N . LEU B 1 18 ? 17.96761 22.38451 4.44194 1.000 25.65000 18 LEU B N 1
ATOM 628 C CA . LEU B 1 18 ? 18.83694 23.07873 3.49640 1.000 23.25000 18 LEU B CA 1
ATOM 629 C C . LEU B 1 18 ? 18.03219 24.03054 2.60098 1.000 28.26000 18 LEU B C 1
ATOM 630 O O . LEU B 1 18 ? 18.43502 25.18964 2.38620 1.000 27.06000 18 LEU B O 1
ATOM 635 N N . GLU B 1 19 ? 16.88859 23.55827 2.05338 1.000 29.53000 19 GLU B N 1
ATOM 636 C CA . GLU B 1 19 ? 16.10182 24.46309 1.20397 1.000 26.13000 19 GLU B CA 1
ATOM 637 C C . GLU B 1 19 ? 15.61811 25.66697 1.99373 1.000 30.41000 19 GLU B C 1
ATOM 638 O O . GLU B 1 19 ? 15.56412 26.79196 1.46571 1.000 31.17000 19 GLU B O 1
ATOM 644 N N . LEU B 1 20 ? 15.22150 25.46487 3.24952 1.000 28.62000 20 LEU B N 1
ATOM 645 C CA . LEU B 1 20 ? 14.77582 26.61875 4.02829 1.000 28.50000 20 LEU B CA 1
ATOM 646 C C . LEU B 1 20 ? 15.90150 27.62802 4.16889 1.000 34.13000 20 LEU B C 1
ATOM 647 O O . LEU B 1 20 ? 15.69234 28.83097 3.92579 1.000 30.27000 20 LEU B O 1
ATOM 652 N N . LEU B 1 21 ? 17.11040 27.16831 4.57552 1.000 25.64000 21 LEU B N 1
ATOM 653 C CA . LEU B 1 21 ? 18.17502 28.12856 4.84909 1.000 23.65000 21 LEU B CA 1
ATOM 654 C C . LEU B 1 21 ? 18.68554 28.79169 3.56937 1.000 30.31000 21 LEU B C 1
ATOM 655 O O . LEU B 1 21 ? 19.24825 29.89483 3.62467 1.000 30.88000 21 LEU B O 1
ATOM 660 N N . LEU B 1 22 ? 18.62431 28.08269 2.43133 1.000 29.42000 22 LEU B N 1
ATOM 661 C CA . LEU B 1 22 ? 19.07284 28.65880 1.15557 1.000 33.78000 22 LEU B CA 1
ATOM 662 C C . LEU B 1 22 ? 17.99904 29.45155 0.42701 1.000 37.64000 22 LEU B C 1
ATOM 663 O O . LEU B 1 22 ? 18.30142 30.09063 -0.58683 1.000 42.77000 22 LEU B O 1
ATOM 668 N N . SER B 1 23 ? 16.76480 29.38425 0.89736 1.000 39.20000 23 SER B N 1
ATOM 669 C CA A SER B 1 23 ? 15.63903 29.98999 0.18577 0.470 41.95000 23 SER B CA 1
ATOM 670 C CA B SER B 1 23 ? 15.65004 29.98599 0.16778 0.530 41.87000 23 SER B CA 1
ATOM 671 C C . SER B 1 23 ? 15.84379 31.48504 -0.02811 1.000 46.17000 23 SER B C 1
ATOM 672 O O . SER B 1 23 ? 15.44520 32.03996 -1.06431 1.000 47.58000 23 SER B O 1
ATOM 677 N N . ASN B 1 24 ? 16.43711 32.15418 0.95221 1.000 46.16000 24 ASN B N 1
ATOM 678 C CA . ASN B 1 24 ? 16.67278 33.59423 0.93235 1.000 54.70000 24 ASN B CA 1
ATOM 679 C C . ASN B 1 24 ? 18.17372 33.84159 0.93814 1.000 51.79000 24 ASN B C 1
ATOM 680 O O . ASN B 1 24 ? 18.82023 33.61174 1.97148 1.000 49.79000 24 ASN B O 1
ATOM 685 N N . PRO B 1 25 ? 18.77618 34.32174 -0.15854 1.000 50.89000 25 PRO B N 1
ATOM 686 C CA . PRO B 1 25 ? 20.24016 34.43909 -0.17077 1.000 50.65000 25 PRO B CA 1
ATOM 687 C C . PRO B 1 25 ? 20.77336 35.31321 0.94552 1.000 52.50000 25 PRO B C 1
ATOM 688 O O . PRO B 1 25 ? 21.88917 35.08547 1.42310 1.000 44.07000 25 PRO B O 1
ATOM 692 N N . GLU B 1 26 ? 20.01890 36.32403 1.37313 1.000 54.89000 26 GLU B N 1
ATOM 693 C CA . GLU B 1 26 ? 20.49912 37.16013 2.46939 1.000 51.83000 26 GLU B CA 1
ATOM 694 C C . GLU B 1 26 ? 20.57264 36.34714 3.75442 1.000 48.40000 26 GLU B C 1
ATOM 695 O O . GLU B 1 26 ? 21.49217 36.53435 4.56391 1.000 46.13000 26 GLU B O 1
ATOM 701 N N . LEU B 1 27 ? 19.62476 35.41491 3.94391 1.000 46.71000 27 LEU B N 1
ATOM 702 C CA . LEU B 1 27 ? 19.64234 34.56891 5.13592 1.000 42.34000 27 LEU B CA 1
ATOM 703 C C . LEU B 1 27 ? 20.73266 33.50717 5.00448 1.000 38.68000 27 LEU B C 1
ATOM 704 O O . LEU B 1 27 ? 21.43022 33.19633 5.97385 1.000 36.71000 27 LEU B O 1
ATOM 709 N N . ALA B 1 28 ? 20.95442 33.01323 3.77359 1.000 38.65000 28 ALA B N 1
ATOM 710 C CA . ALA B 1 28 ? 21.99979 32.03348 3.52714 1.000 37.80000 28 ALA B CA 1
ATOM 711 C C . ALA B 1 28 ? 23.37949 32.58981 3.84887 1.000 44.85000 28 ALA B C 1
ATOM 712 O O . ALA B 1 28 ? 24.22637 31.87401 4.39431 1.000 37.83000 28 ALA B O 1
ATOM 714 N N . LYS B 1 29 ? 23.64838 33.84288 3.47402 1.000 39.23000 29 LYS B N 1
ATOM 715 C CA . LYS B 1 29 ? 24.98713 34.39520 3.70273 1.000 42.05000 29 LYS B CA 1
ATOM 716 C C . LYS B 1 29 ? 25.31630 34.62226 5.17790 1.000 37.96000 29 LYS B C 1
ATOM 717 O O . LYS B 1 29 ? 26.50810 34.69154 5.52653 1.000 38.85000 29 LYS B O 1
ATOM 723 N N . LYS B 1 30 ? 24.30182 34.72201 6.04637 1.000 39.20000 30 LYS B N 1
ATOM 724 C CA . LYS B 1 30 ? 24.50903 34.83405 7.49048 1.000 37.20000 30 LYS B CA 1
ATOM 725 C C . LYS B 1 30 ? 24.54199 33.47705 8.18249 1.000 37.01000 30 LYS B C 1
ATOM 726 O O . LYS B 1 30 ? 24.68036 33.42908 9.41056 1.000 31.08000 30 LYS B O 1
ATOM 732 N N . ASN B 1 31 ? 24.37065 32.38202 7.43739 1.000 35.84000 31 ASN B N 1
ATOM 733 C CA . ASN B 1 31 ? 24.29664 31.05200 8.05034 1.000 35.92000 31 ASN B CA 1
ATOM 734 C C . ASN B 1 31 ? 25.10431 30.04619 7.24375 1.000 37.46000 31 ASN B C 1
ATOM 735 O O . ASN B 1 31 ? 24.69967 28.88010 7.08253 1.000 30.71000 31 ASN B O 1
ATOM 740 N N . LEU B 1 32 ? 26.26547 30.49148 6.73837 1.000 32.84000 32 LEU B N 1
ATOM 741 C CA . LEU B 1 32 ? 27.09612 29.63768 5.88880 1.000 27.84000 32 LEU B CA 1
ATOM 742 C C . LEU B 1 32 ? 27.60102 28.41280 6.62305 1.000 28.83000 32 LEU B C 1
ATOM 743 O O . LEU B 1 32 ? 27.65159 27.30281 6.05907 1.000 32.25000 32 LEU B O 1
ATOM 748 N N . GLY B 1 33 ? 28.02133 28.59989 7.85628 1.000 27.38000 33 GLY B N 1
ATOM 749 C CA . GLY B 1 33 ? 28.53120 27.49000 8.61254 1.000 30.37000 33 GLY B CA 1
ATOM 750 C C . GLY B 1 33 ? 27.45534 26.45874 8.81696 1.000 28.37000 33 GLY B C 1
ATOM 751 O O . GLY B 1 33 ? 27.71568 25.25181 8.71909 1.000 26.33000 33 GLY B O 1
ATOM 752 N N . GLY B 1 34 ? 26.23007 26.90245 9.12932 1.000 24.93000 34 GLY B N 1
ATOM 753 C CA . GLY B 1 34 ? 25.17119 25.90319 9.33976 1.000 30.27000 34 GLY B CA 1
ATOM 754 C C . GLY B 1 34 ? 24.76304 25.17111 8.06853 1.000 24.45000 34 GLY B C 1
ATOM 755 O O . GLY B 1 34 ? 24.42631 23.96203 8.09035 1.000 27.35000 34 GLY B O 1
ATOM 756 N N . ILE B 1 35 ? 24.67045 25.90109 6.94349 1.000 22.46000 35 ILE B N 1
ATOM 757 C CA . ILE B 1 35 ? 24.45830 25.22705 5.65037 1.000 22.85000 35 ILE B CA 1
ATOM 758 C C . ILE B 1 35 ? 25.56167 24.17232 5.42495 1.000 22.75000 35 ILE B C 1
ATOM 759 O O . ILE B 1 35 ? 25.28514 23.00826 5.04979 1.000 27.33000 35 ILE B O 1
ATOM 764 N N . ALA B 1 36 ? 26.82648 24.55062 5.61361 1.000 22.38000 36 ALA B N 1
ATOM 765 C CA . ALA B 1 36 ? 27.88485 23.54987 5.36016 1.000 20.80000 36 ALA B CA 1
ATOM 766 C C . ALA B 1 36 ? 27.71266 22.34483 6.27106 1.000 24.93000 36 ALA B C 1
ATOM 767 O O . ALA B 1 36 ? 28.00214 21.19590 5.87221 1.000 23.10000 36 ALA B O 1
ATOM 769 N N . THR B 1 37 ? 27.31794 22.57572 7.52886 1.000 23.30000 37 THR B N 1
ATOM 770 C CA A THR B 1 37 ? 27.23871 21.45469 8.47281 0.580 24.11000 37 THR B CA 1
ATOM 771 C CA B THR B 1 37 ? 27.25373 21.44270 8.45081 0.420 24.48000 37 THR B CA 1
ATOM 772 C C . THR B 1 37 ? 26.10014 20.53943 8.07320 1.000 23.60000 37 THR B C 1
ATOM 773 O O . THR B 1 37 ? 26.24441 19.33346 8.10227 1.000 22.06000 37 THR B O 1
ATOM 780 N N . LEU B 1 38 ? 24.96623 21.12116 7.64361 1.000 22.15000 38 LEU B N 1
ATOM 781 C CA . LEU B 1 38 ? 23.86872 20.36490 7.05202 1.000 21.95000 38 LEU B CA 1
ATOM 782 C C . LEU B 1 38 ? 24.31955 19.56402 5.84325 1.000 20.96000 38 LEU B C 1
ATOM 783 O O . LEU B 1 38 ? 23.89291 18.40292 5.67102 1.000 24.10000 38 LEU B O 1
ATOM 788 N N . ILE B 1 39 ? 25.20886 20.12324 4.99873 1.000 20.13000 39 ILE B N 1
ATOM 789 C CA . ILE B 1 39 ? 25.61367 19.32334 3.82293 1.000 25.55000 39 ILE B CA 1
ATOM 790 C C . ILE B 1 39 ? 26.45372 18.13054 4.25537 1.000 22.71000 39 ILE B C 1
ATOM 791 O O . ILE B 1 39 ? 26.26525 16.97250 3.78226 1.000 21.19000 39 ILE B O 1
ATOM 796 N N . SER B 1 40 ? 27.40417 18.38876 5.18587 1.000 20.24000 40 SER B N 1
ATOM 797 C CA . SER B 1 40 ? 28.10811 17.25492 5.81523 1.000 26.17000 40 SER B CA 1
ATOM 798 C C . SER B 1 40 ? 27.15804 16.21969 6.42672 1.000 20.63000 40 SER B C 1
ATOM 799 O O . SER B 1 40 ? 27.32844 15.01073 6.20480 1.000 20.51000 40 SER B O 1
ATOM 802 N N . LEU B 1 41 ? 26.16251 16.66345 7.23720 1.000 18.43000 41 LEU B N 1
ATOM 803 C CA . LEU B 1 41 ? 25.21543 15.70422 7.80969 1.000 19.93000 41 LEU B CA 1
ATOM 804 C C . LEU B 1 41 ? 24.46219 14.92605 6.73429 1.000 23.30000 41 LEU B C 1
ATOM 805 O O . LEU B 1 41 ? 24.23940 13.72099 6.87116 1.000 23.35000 41 LEU B O 1
ATOM 810 N N . LEU B 1 42 ? 24.05960 15.58496 5.65209 1.000 23.84000 42 LEU B N 1
ATOM 811 C CA . LEU B 1 42 ? 23.36934 14.88180 4.56572 1.000 22.19000 42 LEU B CA 1
ATOM 812 C C . LEU B 1 42 ? 24.23790 13.76401 4.00116 1.000 24.17000 42 LEU B C 1
ATOM 813 O O . LEU B 1 42 ? 23.75930 12.63690 3.75290 1.000 23.74000 42 LEU B O 1
ATOM 818 N N . ALA B 1 43 ? 25.53592 14.02932 3.84585 1.000 22.35000 43 ALA B N 1
ATOM 819 C CA . ALA B 1 43 ? 26.42843 12.97254 3.35431 1.000 23.58000 43 ALA B CA 1
ATOM 820 C C . ALA B 1 43 ? 26.56716 11.85557 4.37537 1.000 25.09000 43 ALA B C 1
ATOM 821 O O . ALA B 1 43 ? 26.55162 10.65257 4.03836 1.000 26.94000 43 ALA B O 1
ATOM 823 N N . LEU B 1 44 ? 26.76141 12.21660 5.64348 1.000 23.96000 44 LEU B N 1
ATOM 824 C CA . LEU B 1 44 ? 26.88811 11.17762 6.67854 1.000 22.74000 44 LEU B CA 1
ATOM 825 C C . LEU B 1 44 ? 25.64928 10.27433 6.75988 1.000 25.42000 44 LEU B C 1
ATOM 826 O O . LEU B 1 44 ? 25.75261 9.02535 6.70992 1.000 26.60000 44 LEU B O 1
ATOM 831 N N . ILE B 1 45 ? 24.46609 10.87104 6.85026 1.000 24.15000 45 ILE B N 1
ATOM 832 C CA . ILE B 1 45 ? 23.23225 10.08875 6.89861 1.000 22.91000 45 ILE B CA 1
ATOM 833 C C . ILE B 1 45 ? 23.07512 9.22672 5.64952 1.000 24.15000 45 ILE B C 1
ATOM 834 O O . ILE B 1 45 ? 22.55636 8.09260 5.69623 1.000 27.51000 45 ILE B O 1
ATOM 839 N N . SER B 1 46 ? 23.41959 9.79581 4.48470 1.000 24.76000 46 SER B N 1
ATOM 840 C CA . SER B 1 46 ? 23.31943 9.02780 3.24964 1.000 27.76000 46 SER B CA 1
ATOM 841 C C . SER B 1 46 ? 24.23670 7.81302 3.27611 1.000 29.97000 46 SER B C 1
ATOM 842 O O . SER B 1 46 ? 23.84419 6.70793 2.85990 1.000 33.38000 46 SER B O 1
ATOM 845 N N . ALA B 1 47 ? 25.44841 7.99330 3.75075 1.000 31.41000 47 ALA B N 1
ATOM 846 C CA . ALA B 1 47 ? 26.37063 6.85752 3.84223 1.000 32.04000 47 ALA B CA 1
ATOM 847 C C . ALA B 1 47 ? 25.86834 5.83440 4.85996 1.000 33.53000 47 ALA B C 1
ATOM 848 O O . ALA B 1 47 ? 26.04073 4.61244 4.68704 1.000 31.84000 47 ALA B O 1
ATOM 850 N N . LEU B 1 48 ? 25.25566 6.29724 5.95064 1.000 27.50000 48 LEU B N 1
ATOM 851 C CA . LEU B 1 48 ? 24.64941 5.31509 6.86831 1.000 29.74000 48 LEU B CA 1
ATOM 852 C C . LEU B 1 48 ? 23.52695 4.53283 6.19171 1.000 32.79000 48 LEU B C 1
ATOM 853 O O . LEU B 1 48 ? 23.34409 3.33178 6.47061 1.000 33.71000 48 LEU B O 1
ATOM 858 N N . ASP B 1 49 ? 22.78629 5.13866 5.28333 1.000 32.49000 49 ASP B N 1
ATOM 859 C CA . ASP B 1 49 ? 21.70080 4.46340 4.60775 1.000 32.78000 49 ASP B CA 1
ATOM 860 C C . ASP B 1 49 ? 22.21061 3.61853 3.45701 1.000 34.45000 49 ASP B C 1
ATOM 861 O O . ASP B 1 49 ? 21.47508 2.80336 2.93962 1.000 35.40000 49 ASP B O 1
ATOM 866 N N . GLY B 1 50 ? 23.46977 3.80284 3.07468 1.000 35.68000 50 GLY B N 1
ATOM 867 C CA . GLY B 1 50 ? 24.03754 3.09398 1.93097 1.000 34.98000 50 GLY B CA 1
ATOM 868 C C . GLY B 1 50 ? 23.46111 3.56986 0.62667 1.000 40.52000 50 GLY B C 1
ATOM 869 O O . GLY B 1 50 ? 23.21977 2.77180 -0.26946 1.000 53.54000 50 GLY B O 1
ATOM 870 N N . THR B 1 51 ? 23.20187 4.84879 0.49955 1.000 41.34000 51 THR B N 1
ATOM 871 C CA . THR B 1 51 ? 22.65638 5.39767 -0.71674 1.000 40.36000 51 THR B CA 1
ATOM 872 C C . THR B 1 51 ? 23.32022 6.71783 -1.00138 1.000 42.64000 51 THR B C 1
ATOM 873 O O . THR B 1 51 ? 22.69732 7.59069 -1.59470 1.000 50.59000 51 THR B O 1
ATOM 877 N N . LEU B 1 52 ? 24.58499 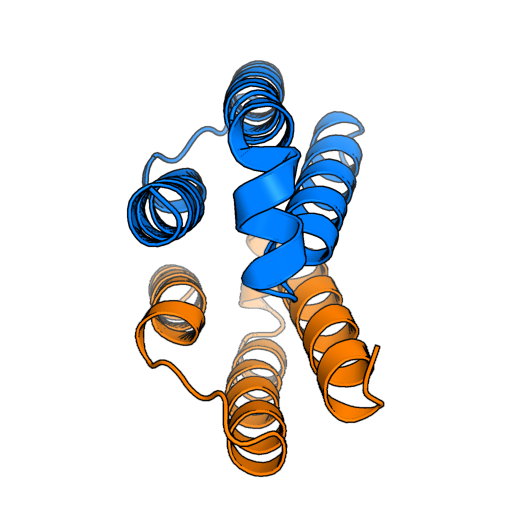6.86913 -0.63871 1.000 36.43000 52 LEU B N 1
ATOM 878 C CA . LEU B 1 52 ? 25.27688 8.11230 -0.99734 1.000 39.11000 52 LEU B CA 1
ATOM 879 C C . LEU B 1 52 ? 25.67162 8.22441 -2.44813 1.000 40.11000 52 LEU B C 1
ATOM 880 O O . LEU B 1 52 ? 26.45805 7.45060 -2.92672 1.000 42.14000 52 LEU B O 1
ATOM 885 N N . ASP B 1 53 ? 25.08575 9.19227 -3.13743 1.000 38.70000 53 ASP B N 1
ATOM 886 C CA . ASP B 1 53 ? 25.43141 9.49537 -4.52624 1.000 42.47000 53 ASP B CA 1
ATOM 887 C C . ASP B 1 53 ? 25.96908 10.92050 -4.54295 1.000 40.88000 53 ASP B C 1
ATOM 888 O O . ASP B 1 53 ? 25.23068 11.84632 -4.20733 1.000 41.29000 53 ASP B O 1
ATOM 893 N N . GLU B 1 54 ? 27.22725 11.11180 -4.95929 1.000 42.72000 54 GLU B N 1
ATOM 894 C CA . GLU B 1 54 ? 27.75792 12.46893 -4.95700 1.000 42.66000 54 GLU B CA 1
ATOM 895 C C . GLU B 1 54 ? 26.85708 13.45772 -5.70046 1.000 42.07000 54 GLU B C 1
ATOM 896 O O . GLU B 1 54 ? 26.85161 14.65671 -5.35645 1.000 39.19000 54 GLU B O 1
ATOM 902 N N . LYS B 1 55 ? 26.11674 12.99055 -6.74286 1.000 43.82000 55 LYS B N 1
ATOM 903 C CA . LYS B 1 55 ? 25.34496 13.92137 -7.57525 1.000 44.05000 55 LYS B CA 1
ATOM 904 C C . LYS B 1 55 ? 24.23037 14.57210 -6.76783 1.000 40.44000 55 LYS B C 1
ATOM 905 O O . LYS B 1 55 ? 23.71032 15.63898 -7.14410 1.000 39.03000 55 LYS B O 1
ATOM 911 N N . ASP B 1 56 ? 23.75600 13.86498 -5.73409 1.000 41.13000 56 ASP B N 1
ATOM 912 C CA . ASP B 1 56 ? 22.70142 14.39372 -4.87564 1.000 41.02000 56 ASP B CA 1
ATOM 913 C C . ASP B 1 56 ? 23.22667 15.46784 -3.93136 1.000 38.13000 56 ASP B C 1
ATOM 914 O O . ASP B 1 56 ? 22.41720 16.24864 -3.39077 1.000 37.31000 56 ASP B O 1
ATOM 919 N N . ILE B 1 57 ? 24.54153 15.50515 -3.69266 1.000 32.97000 57 ILE B N 1
ATOM 920 C CA . ILE B 1 57 ? 25.12781 16.48528 -2.76135 1.000 31.74000 57 ILE B CA 1
ATOM 921 C C . ILE B 1 57 ? 25.67090 17.71542 -3.49105 1.000 31.79000 57 ILE B C 1
ATOM 922 O O . ILE B 1 57 ? 25.59136 18.83539 -2.97708 1.000 27.28000 57 ILE B O 1
ATOM 927 N N . GLU B 1 58 ? 26.22357 17.54256 -4.68576 1.000 28.17000 58 GLU B N 1
ATOM 928 C CA . GLU B 1 58 ? 26.91864 18.66673 -5.33039 1.000 28.96000 58 GLU B CA 1
ATOM 929 C C . GLU B 1 58 ? 26.06046 19.90753 -5.54583 1.000 27.04000 58 GLU B C 1
ATOM 930 O O . GLU B 1 58 ? 26.57707 21.03065 -5.31755 1.000 29.30000 58 GLU B O 1
ATOM 936 N N . PRO B 1 59 ? 24.75666 19.80422 -5.88951 1.000 31.13000 59 PRO B N 1
ATOM 937 C CA . PRO B 1 59 ? 23.96947 21.04503 -6.08592 1.000 27.81000 59 PRO B CA 1
ATOM 938 C C . PRO B 1 59 ? 24.03362 21.96404 -4.87988 1.000 28.14000 59 PRO B C 1
ATOM 939 O O . PRO B 1 59 ? 24.22240 23.18008 -5.02877 1.000 31.23000 59 PRO B O 1
ATOM 943 N N . TYR B 1 60 ? 23.95412 21.40101 -3.68192 1.000 25.27000 60 TYR B N 1
ATOM 944 C CA . TYR B 1 60 ? 24.04029 22.21502 -2.47387 1.000 23.97000 60 TYR B CA 1
ATOM 945 C C . TYR B 1 60 ? 25.40904 22.82234 -2.28215 1.000 28.37000 60 TYR B C 1
ATOM 946 O O . TYR B 1 60 ? 25.51253 23.97137 -1.83208 1.000 28.17000 60 TYR B O 1
ATOM 955 N N . ILE B 1 61 ? 26.48637 22.07660 -2.56859 1.000 27.34000 61 ILE B N 1
ATOM 956 C CA . ILE B 1 61 ? 27.82015 22.63592 -2.39688 1.000 27.88000 61 ILE B CA 1
ATOM 957 C C . ILE B 1 61 ? 27.99537 23.80897 -3.33978 1.000 32.34000 61 ILE B C 1
ATOM 958 O O . ILE B 1 61 ? 28.50991 24.86309 -2.94850 1.000 31.61000 61 ILE B O 1
ATOM 963 N N . LYS B 1 62 ? 27.50205 23.67886 -4.57904 1.000 29.16000 62 LYS B N 1
ATOM 964 C CA . LYS B 1 62 ? 27.63729 24.78490 -5.53596 1.000 34.83000 62 LYS B CA 1
ATOM 965 C C . LYS B 1 62 ? 26.79879 25.98770 -5.12939 1.000 37.92000 62 LYS B C 1
ATOM 966 O O . LYS B 1 62 ? 27.25060 27.13781 -5.28614 1.000 37.75000 62 LYS B O 1
ATOM 972 N N . LYS B 1 63 ? 25.60255 25.76741 -4.57002 1.000 34.38000 63 LYS B N 1
ATOM 973 C CA . LYS B 1 63 ? 24.82899 26.90022 -4.03442 1.000 34.53000 63 LYS B CA 1
ATOM 974 C C . LYS B 1 63 ? 25.57522 27.60439 -2.88702 1.000 36.75000 63 LYS B C 1
ATOM 975 O O . LYS B 1 63 ? 25.63188 28.85340 -2.80398 1.000 38.10000 63 LYS B O 1
ATOM 981 N N . LEU B 1 64 ? 26.11892 26.81651 -1.95674 1.000 31.85000 64 LEU B N 1
ATOM 982 C CA . LEU B 1 64 ? 26.91721 27.39769 -0.87431 1.000 31.46000 64 LEU B CA 1
ATOM 983 C C . LEU B 1 64 ? 28.07531 28.23497 -1.43270 1.000 35.02000 64 LEU B C 1
ATOM 984 O O . LEU B 1 64 ? 28.29181 29.38702 -1.00658 1.000 36.02000 64 LEU B O 1
ATOM 989 N N . GLU B 1 65 ? 28.82495 27.67316 -2.39231 1.000 36.46000 65 GLU B N 1
ATOM 990 C CA . GLU B 1 65 ? 29.94809 28.39843 -2.99671 1.000 35.76000 65 GLU B CA 1
ATOM 991 C C . GLU B 1 65 ? 29.48808 29.72233 -3.57894 1.000 42.09000 65 GLU B C 1
ATOM 992 O O . GLU B 1 65 ? 30.16476 30.74549 -3.42658 1.000 40.66000 65 GLU B O 1
ATOM 998 N N . GLU B 1 66 ? 28.34346 29.71506 -4.29255 1.000 40.56000 66 GLU B N 1
ATOM 999 C CA . GLU B 1 66 ? 27.85145 30.98095 -4.84379 1.000 44.79000 66 GLU B CA 1
ATOM 1000 C C . GLU B 1 66 ? 27.52962 31.97586 -3.73196 1.000 40.50000 66 GLU B C 1
ATOM 1001 O O . GLU B 1 66 ? 27.58745 33.19488 -3.94792 1.000 43.81000 66 GLU B O 1
ATOM 1007 N N . SER B 1 67 ? 27.16211 31.49577 -2.54215 1.000 41.04000 67 SER B N 1
ATOM 1008 C CA . SER B 1 67 ? 26.81833 32.46567 -1.49033 1.000 41.25000 67 SER B CA 1
ATOM 1009 C C . SER B 1 67 ? 28.02580 33.03796 -0.74369 1.000 48.24000 6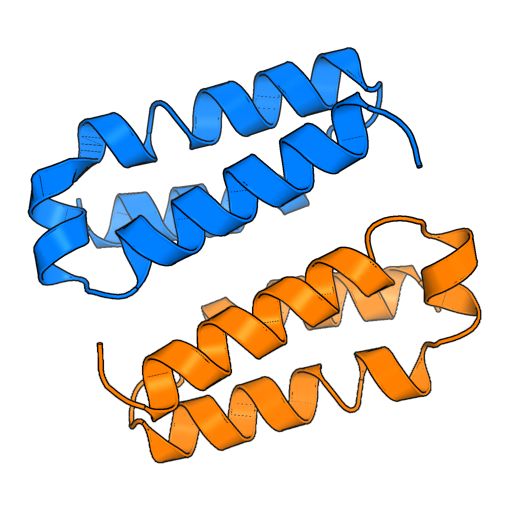7 SER B C 1
ATOM 1010 O O . SER B 1 67 ? 27.86918 34.02591 -0.01476 1.000 48.52000 67 SER B O 1
ATOM 1013 N N . LEU B 1 68 ? 29.21301 32.46524 -0.89807 1.000 46.95000 68 LEU B N 1
ATOM 1014 C CA . LEU B 1 68 ? 30.41660 33.11052 -0.39843 1.000 49.66000 68 LEU B CA 1
ATOM 1015 C C . LEU B 1 68 ? 30.58557 34.51857 -0.97933 1.000 58.57000 68 LEU B C 1
ATOM 1016 O O . LEU B 1 68 ? 29.69731 35.36136 -0.87379 1.000 68.96000 68 LEU B O 1
#

B-factor: mean 37.36, std 14.07, range [17.79, 120.02]

Radius of gyration: 14.3 Å; Cα contacts (8 Å, |Δi|>4): 113; chains: 2; bounding box: 26×35×27 Å

Secondary structure (DSSP, 8-state):
--HHHHHHHHHHHHHHHHHSSHHHHHTTHHHHHHHHHHHHHHHHHTT---GGGTHHHHHHHHHH-/--HHHHHHHHHHHHHHHHHSSHHHHHT-HHHHHHHHHHHHHHHHHHT---HHHHHHHHHHHHHH-

Nearest PDB structures (foldseek):
  8d09-assembly1_A  TM=1.012E+00  e=2.090E-08  synthetic construct
  2bl8-assembly3_C  TM=6.388E-01  e=4.371E+00  Enterococcus faecium
  8d09-assembly1_A  TM=1.016E+00  e=1.081E-08  synthetic construct
  8eki-assembly1_C  TM=5.776E-01  e=5.709E+00  Saccharomyces cerevisiae S288C

Sequence (130 aa):
MSSPYKKAIEITKRLLELLLSNPELAKKNLGGIATTLISLLALISALDGTLDEKDIEPYIKKLEESLMSPYKKAIEITKRLLELLLSSNPELAKKNLGGIATTLISLLALISALDGTLDEKDIEPYIKKLEESL

Solvent-accessible surface area: 7772 Å² total; per-residue (Å²): 192,40,104,96,36,109,34,10,38,97,10,26,109,77,0,27,79,52,22,24,56,90,115,81,2,98,142,52,51,50,33,0,40,81,26,12,75,84,1,30,100,23,8,62,105,36,67,90,82,62,136,56,36,13,73,30,18,59,104,49,31,100,97,14,149,133,48,108,95,46,108,32,7,24,98,10,26,111,77,0,26,88,52,25,33,38,90,116,85,2,118,164,54,51,53,36,0,42,81,27,11,74,76,0,29,100,23,8,61,103,37,63,68,84,58,149,56,30,15,89,26,19,65,89,55,26,83,116,11,148

Foldseek 3Di:
DDPLVVVLVVLVVVLCVCLVDLVSCLVCLVVLVVSLVVNQVSCVVVVHDDVVVRVVSVVSSVVSD/DDPLVVVLVVLVVVLCVQLVDLVSVLVCLVVLVVSLVVNQVSCVVVVNDDVVVRVVSVVSSVVSD